Protein AF-A0A9Q6I243-F1 (afdb_monomer_lite)

Sequence (108 aa):
MESEKYFQGYSSRLGDHLFPGEDFYDREACHFVSELLARHGGVSTPQAFLILLETFTPEMVQHKIDNPDWSTERTVSRWENMTKKLIRQRTEQRFGAELAAAHSSGQK

pLDDT: mean 89.57, std 13.32, range [35.78, 98.12]

Radius of gyration: 15.38 Å; chains: 1; bounding box: 29×24×60 Å

Structure (mmCIF, N/CA/C/O backbone):
data_AF-A0A9Q6I243-F1
#
_entry.id   AF-A0A9Q6I243-F1
#
loop_
_atom_site.group_PDB
_atom_site.id
_atom_site.type_symbol
_atom_site.label_atom_id
_atom_site.label_alt_id
_atom_site.label_comp_id
_atom_site.label_asym_id
_atom_site.label_entity_id
_atom_site.label_seq_id
_atom_site.pdbx_PDB_ins_code
_atom_site.Cartn_x
_atom_site.Cartn_y
_atom_site.Cartn_z
_atom_site.occupancy
_atom_site.B_iso_or_equiv
_atom_site.auth_seq_id
_atom_site.auth_comp_id
_atom_site.auth_asym_id
_atom_site.auth_atom_id
_atom_site.pdbx_PDB_model_num
ATOM 1 N N . MET A 1 1 ? 11.615 -10.674 -27.377 1.00 35.78 1 MET A N 1
ATOM 2 C CA . MET A 1 1 ? 10.212 -10.222 -27.315 1.00 35.78 1 MET A CA 1
ATOM 3 C C . MET A 1 1 ? 9.777 -10.517 -25.895 1.00 35.78 1 MET A C 1
ATOM 5 O O . MET A 1 1 ? 9.563 -11.679 -25.582 1.00 35.78 1 MET A O 1
ATOM 9 N N . GLU A 1 2 ? 9.849 -9.532 -25.001 1.00 45.00 2 GLU A N 1
ATOM 10 C CA . GLU A 1 2 ? 9.387 -9.735 -23.626 1.00 45.00 2 GLU A CA 1
ATOM 11 C C . GLU A 1 2 ? 7.862 -9.763 -23.663 1.00 45.00 2 GLU A C 1
ATOM 13 O O . GLU A 1 2 ? 7.222 -8.818 -24.117 1.00 45.00 2 GLU A O 1
ATOM 18 N N . SER A 1 3 ? 7.288 -10.902 -23.294 1.00 50.31 3 SER A N 1
ATOM 19 C CA . SER A 1 3 ? 5.858 -11.033 -23.056 1.00 50.31 3 SER A CA 1
ATOM 20 C C . SER A 1 3 ? 5.465 -10.055 -21.954 1.00 50.31 3 SER A C 1
ATOM 22 O O . SER A 1 3 ? 6.029 -10.127 -20.862 1.00 50.31 3 SER A O 1
ATOM 24 N N . GLU A 1 4 ? 4.515 -9.160 -22.230 1.00 58.41 4 GLU A N 1
ATOM 25 C CA . GLU A 1 4 ? 3.937 -8.277 -21.217 1.00 58.41 4 GLU A CA 1
ATOM 26 C C . GLU A 1 4 ? 3.474 -9.124 -20.026 1.00 58.41 4 GLU A C 1
ATOM 28 O O . GLU A 1 4 ? 2.613 -9.997 -20.161 1.00 58.41 4 GLU A O 1
ATOM 33 N N . LYS A 1 5 ? 4.094 -8.920 -18.859 1.00 68.94 5 LYS A N 1
ATOM 34 C CA . LYS A 1 5 ? 3.687 -9.614 -17.641 1.00 68.94 5 LYS A CA 1
ATOM 35 C C . LYS A 1 5 ? 2.376 -8.995 -17.161 1.00 68.94 5 LYS A C 1
ATOM 37 O O . LYS A 1 5 ? 2.344 -7.843 -16.734 1.00 68.94 5 LYS A O 1
ATOM 42 N N . TYR A 1 6 ? 1.299 -9.769 -17.226 1.00 72.38 6 TYR A N 1
ATOM 43 C CA . TYR A 1 6 ? 0.012 -9.390 -16.654 1.00 72.38 6 TYR A CA 1
ATOM 44 C C . TYR A 1 6 ? 0.032 -9.677 -15.152 1.00 72.38 6 TYR A C 1
ATOM 46 O O . TYR A 1 6 ? 0.164 -10.829 -14.739 1.00 72.38 6 TYR A O 1
ATOM 54 N N . PHE A 1 7 ? -0.084 -8.630 -14.338 1.00 78.81 7 PHE A N 1
ATOM 55 C CA . PHE A 1 7 ? -0.259 -8.770 -12.894 1.00 78.81 7 PHE A CA 1
ATOM 56 C C . PHE A 1 7 ? -1.721 -9.075 -12.578 1.00 78.81 7 PHE A C 1
ATOM 58 O O . PHE A 1 7 ? -2.631 -8.512 -13.190 1.00 78.81 7 PHE A O 1
ATOM 65 N N . GLN A 1 8 ? -1.950 -9.976 -11.625 1.00 82.69 8 GLN A N 1
ATOM 66 C CA . GLN A 1 8 ? -3.299 -10.314 -11.192 1.00 82.69 8 GLN A CA 1
ATOM 67 C C . GLN A 1 8 ? -3.972 -9.093 -10.553 1.00 82.69 8 GLN A C 1
ATOM 69 O O . GLN A 1 8 ? -3.416 -8.471 -9.654 1.00 82.69 8 GLN A O 1
ATOM 74 N N . GLY A 1 9 ? -5.196 -8.778 -10.981 1.00 81.25 9 GLY A N 1
ATOM 75 C CA . GLY A 1 9 ? -6.026 -7.784 -10.303 1.00 81.25 9 GLY A CA 1
ATOM 76 C C . GLY A 1 9 ? -6.527 -8.319 -8.960 1.00 81.25 9 GLY A C 1
ATOM 77 O O . GLY A 1 9 ? -7.109 -9.404 -8.904 1.00 81.25 9 GLY A O 1
ATOM 78 N N . TYR A 1 10 ? -6.331 -7.552 -7.887 1.00 87.06 10 TYR A N 1
ATOM 79 C CA . TYR A 1 10 ? -6.859 -7.857 -6.555 1.00 87.06 10 TYR A CA 1
ATOM 80 C C . TYR A 1 10 ? -7.882 -6.800 -6.138 1.00 87.06 10 TYR A C 1
ATOM 82 O O . TYR A 1 10 ? -7.695 -5.618 -6.416 1.00 87.06 10 TYR A O 1
ATOM 90 N N . SER A 1 11 ? -8.923 -7.219 -5.417 1.00 88.00 11 SER A N 1
ATOM 91 C CA . SER A 1 11 ? -9.920 -6.330 -4.809 1.00 88.00 11 SER A CA 1
ATOM 92 C C . SER A 1 11 ? -10.161 -6.717 -3.356 1.00 88.00 11 SER A C 1
ATOM 94 O O . SER A 1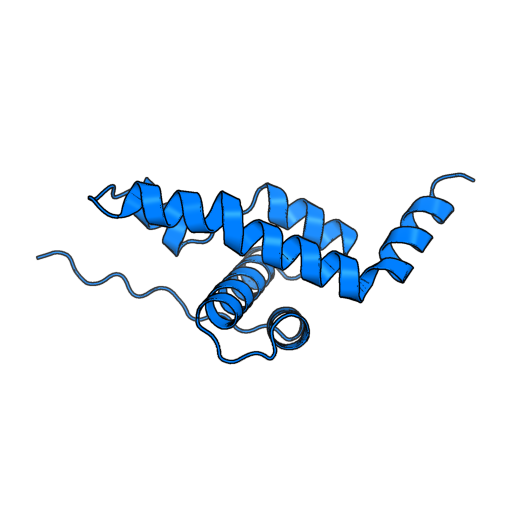 11 ? -10.236 -7.907 -3.036 1.00 88.00 11 SER A O 1
ATOM 96 N N . SER A 1 12 ? -10.340 -5.737 -2.480 1.00 91.81 12 SER A N 1
ATOM 97 C CA . SER A 1 12 ? -10.650 -5.979 -1.076 1.00 91.81 12 SER A CA 1
ATOM 98 C C . SER A 1 12 ? -11.511 -4.859 -0.515 1.00 91.81 12 SER A C 1
ATOM 100 O O . SER A 1 12 ? -11.268 -3.686 -0.781 1.00 91.81 12 SER A O 1
ATOM 102 N N . ARG A 1 13 ? -12.460 -5.219 0.358 1.00 92.19 13 ARG A N 1
ATOM 103 C CA . ARG A 1 13 ? -13.312 -4.232 1.039 1.00 92.19 13 ARG A CA 1
ATOM 104 C C . ARG A 1 13 ? -12.500 -3.209 1.830 1.00 92.19 13 ARG A C 1
ATOM 106 O O . ARG A 1 13 ? -12.912 -2.063 1.926 1.00 92.19 13 ARG A O 1
ATOM 113 N N . LEU A 1 14 ? -11.370 -3.617 2.415 1.00 93.06 14 LEU A N 1
ATOM 114 C CA . LEU A 1 14 ? -10.494 -2.696 3.139 1.00 93.06 14 LEU A CA 1
ATOM 115 C C . LEU A 1 14 ? -9.777 -1.734 2.183 1.00 93.06 14 LEU A C 1
ATOM 117 O O . LEU A 1 14 ? -9.691 -0.552 2.495 1.00 93.06 14 LEU A O 1
ATOM 121 N N . GLY A 1 15 ? -9.304 -2.221 1.030 1.00 93.19 15 GLY A N 1
ATOM 122 C CA . GLY A 1 15 ? -8.742 -1.381 -0.028 1.00 93.19 15 GLY A CA 1
ATOM 123 C C . GLY A 1 15 ? -9.745 -0.330 -0.490 1.00 93.19 15 GLY A C 1
ATOM 124 O O . GLY A 1 15 ? -9.454 0.857 -0.382 1.00 93.19 15 GLY A O 1
ATOM 125 N N . ASP A 1 16 ? -10.952 -0.756 -0.870 1.00 94.00 16 ASP A N 1
ATOM 126 C CA . ASP A 1 16 ? -12.035 0.137 -1.314 1.00 94.00 16 ASP A CA 1
ATOM 127 C C . ASP A 1 16 ? -12.411 1.166 -0.237 1.00 94.00 16 ASP A C 1
ATOM 129 O O . ASP A 1 16 ? -12.684 2.331 -0.518 1.00 94.00 16 ASP A O 1
ATOM 133 N N . HIS A 1 17 ? -12.404 0.738 1.027 1.00 93.50 17 HIS A N 1
ATOM 134 C CA . HIS A 1 17 ? -12.759 1.581 2.162 1.00 93.50 17 HIS A CA 1
ATOM 135 C C . HIS A 1 17 ? -11.683 2.625 2.497 1.00 93.50 17 HIS A C 1
ATOM 137 O O . HIS A 1 17 ? -12.008 3.749 2.876 1.00 93.50 17 HIS A O 1
ATOM 143 N N . LEU A 1 18 ? -10.400 2.272 2.375 1.00 94.38 18 LEU A N 1
ATOM 144 C CA . LEU A 1 18 ? -9.282 3.200 2.588 1.00 94.38 18 LEU A CA 1
ATOM 145 C C . LEU A 1 18 ? -9.051 4.118 1.380 1.00 94.38 18 LEU A C 1
ATOM 147 O O . LEU A 1 18 ? -8.584 5.248 1.537 1.00 94.38 18 LEU A O 1
ATOM 151 N N . PHE A 1 19 ? -9.375 3.645 0.180 1.00 95.00 19 PHE A N 1
ATOM 152 C CA . PHE A 1 19 ? -9.069 4.296 -1.089 1.00 95.00 19 PHE A CA 1
ATOM 153 C C . PHE A 1 19 ? -10.288 4.347 -2.016 1.00 95.00 19 PHE A C 1
ATOM 155 O O . PHE A 1 19 ? -10.288 3.708 -3.064 1.00 95.00 19 PHE A O 1
ATOM 162 N N . PRO A 1 20 ? -11.320 5.141 -1.668 1.00 89.19 20 PRO A N 1
ATOM 163 C CA . PRO A 1 20 ? -12.497 5.312 -2.520 1.00 89.19 20 PRO A CA 1
ATOM 164 C C . PRO A 1 20 ? -12.240 6.235 -3.726 1.00 89.19 20 PRO A C 1
ATOM 166 O O . PRO A 1 20 ? -13.128 6.414 -4.557 1.00 89.19 20 PRO A O 1
ATOM 169 N N . GLY A 1 21 ? -11.072 6.884 -3.790 1.00 86.12 21 GLY A N 1
ATOM 170 C CA . GLY A 1 21 ? -10.711 7.825 -4.843 1.00 86.12 21 GLY A CA 1
ATOM 171 C C . GLY A 1 21 ? -10.401 7.147 -6.175 1.00 86.12 21 GLY A C 1
ATOM 172 O O . GLY A 1 21 ? -10.018 5.982 -6.249 1.00 86.12 21 GLY A O 1
ATOM 173 N N . GLU A 1 22 ? -10.550 7.912 -7.254 1.00 84.56 22 GLU A N 1
ATOM 174 C CA . GLU A 1 22 ? -10.305 7.429 -8.615 1.00 84.56 22 GLU A CA 1
ATOM 175 C C . GLU A 1 22 ? -8.952 7.860 -9.192 1.00 84.56 22 GLU A C 1
ATOM 177 O O . GLU A 1 22 ? -8.630 7.495 -10.326 1.00 84.56 22 GLU A O 1
ATOM 182 N N . ASP A 1 23 ? -8.159 8.633 -8.446 1.00 93.88 23 ASP A N 1
ATOM 183 C CA . ASP A 1 23 ? -6.845 9.046 -8.918 1.00 93.88 23 ASP A CA 1
ATOM 184 C C . ASP A 1 23 ? -5.862 7.868 -8.982 1.00 93.88 23 ASP A C 1
ATOM 186 O O . ASP A 1 23 ? -6.066 6.792 -8.413 1.00 93.88 23 ASP A O 1
ATOM 190 N N . PHE A 1 24 ? -4.782 8.074 -9.734 1.00 90.62 24 PHE A N 1
ATOM 191 C CA . PHE A 1 24 ? -3.789 7.038 -9.981 1.00 90.62 24 PHE A CA 1
ATOM 192 C C . PHE A 1 24 ? -3.184 6.475 -8.685 1.00 90.62 24 PHE A C 1
ATOM 194 O O . PHE A 1 24 ? -3.022 5.261 -8.575 1.00 90.62 24 PHE A O 1
ATOM 201 N N . TYR A 1 25 ? -2.852 7.333 -7.717 1.00 92.06 25 TYR A N 1
ATOM 202 C CA . TYR A 1 25 ? -2.179 6.913 -6.489 1.00 92.06 25 TYR A CA 1
ATOM 203 C C . TYR A 1 25 ? -3.139 6.188 -5.550 1.00 92.06 25 TYR A C 1
ATOM 205 O O . TYR A 1 25 ? -2.746 5.201 -4.932 1.00 92.06 25 TYR A O 1
ATOM 213 N N . ASP A 1 26 ? -4.399 6.620 -5.498 1.00 93.94 26 ASP A N 1
ATOM 214 C CA . ASP A 1 26 ? -5.447 5.928 -4.750 1.00 93.94 26 ASP A CA 1
ATOM 215 C C . ASP A 1 26 ? -5.724 4.538 -5.322 1.00 93.94 26 ASP A C 1
ATOM 217 O O . ASP A 1 26 ? -5.782 3.563 -4.571 1.00 93.94 26 ASP A O 1
ATOM 221 N N . ARG A 1 27 ? -5.806 4.408 -6.650 1.00 94.44 27 ARG A N 1
ATOM 222 C CA . ARG A 1 27 ? -5.979 3.102 -7.304 1.00 94.44 27 ARG A CA 1
ATOM 223 C C . ARG A 1 27 ? -4.774 2.188 -7.093 1.00 94.44 27 ARG A C 1
ATOM 225 O O . ARG A 1 27 ? -4.956 1.008 -6.801 1.00 94.44 27 ARG A O 1
ATOM 232 N N . GLU A 1 28 ? -3.556 2.719 -7.213 1.00 94.44 28 GLU A N 1
ATOM 233 C CA . GLU A 1 28 ? -2.319 1.966 -6.960 1.00 94.44 28 GLU A CA 1
ATOM 234 C C . GLU A 1 28 ? -2.270 1.473 -5.502 1.00 94.44 28 GLU A C 1
ATOM 236 O O . GLU A 1 28 ? -2.041 0.289 -5.249 1.00 94.44 28 GLU A O 1
ATOM 241 N N . ALA A 1 29 ? -2.572 2.348 -4.538 1.00 96.62 29 ALA A N 1
ATOM 242 C CA . ALA A 1 29 ? -2.625 1.991 -3.126 1.00 96.62 29 ALA A CA 1
ATOM 243 C C . ALA A 1 29 ? -3.721 0.954 -2.829 1.00 96.62 29 ALA A C 1
ATOM 245 O O . ALA A 1 29 ? -3.446 -0.047 -2.168 1.00 96.62 29 ALA A O 1
ATOM 246 N N . CYS A 1 30 ? -4.934 1.140 -3.361 1.00 96.50 30 CYS A N 1
ATOM 247 C CA . CYS A 1 30 ? -6.041 0.189 -3.231 1.00 96.50 30 CYS A CA 1
ATOM 248 C C . CYS A 1 30 ? -5.653 -1.207 -3.736 1.00 96.50 30 CYS A C 1
ATOM 250 O O . CYS A 1 30 ? -5.898 -2.222 -3.070 1.00 96.50 30 CYS A O 1
ATOM 252 N N . HIS A 1 31 ? -4.993 -1.257 -4.894 1.00 95.38 31 HIS A N 1
ATOM 253 C CA . HIS A 1 31 ? -4.527 -2.501 -5.480 1.00 95.38 31 HIS A CA 1
ATOM 254 C C . HIS A 1 31 ? -3.498 -3.199 -4.582 1.00 95.38 31 HIS A C 1
ATOM 256 O O . HIS A 1 31 ? -3.652 -4.391 -4.314 1.00 95.38 31 HIS A O 1
ATOM 262 N N . PHE A 1 32 ? -2.504 -2.473 -4.062 1.00 96.88 32 PHE A N 1
ATOM 263 C CA . PHE A 1 32 ? -1.474 -3.042 -3.187 1.00 96.88 32 PHE A CA 1
ATOM 264 C C . PHE A 1 32 ? -2.017 -3.489 -1.826 1.00 96.88 32 PHE A C 1
ATOM 266 O O . PHE A 1 32 ? -1.602 -4.532 -1.325 1.00 96.88 32 PHE A O 1
ATOM 273 N N . VAL A 1 33 ? -2.989 -2.771 -1.251 1.00 97.38 33 VAL A N 1
ATOM 274 C CA . VAL A 1 33 ? -3.721 -3.242 -0.060 1.00 97.38 33 VAL A CA 1
ATOM 275 C C . VAL A 1 33 ? -4.425 -4.560 -0.362 1.00 97.38 33 VAL A C 1
ATOM 277 O O . VAL A 1 33 ? -4.332 -5.515 0.408 1.00 97.38 33 VAL A O 1
ATOM 280 N N . SER A 1 34 ? -5.112 -4.627 -1.498 1.00 96.56 34 SER A N 1
ATOM 281 C CA . SER A 1 34 ? -5.860 -5.816 -1.892 1.00 96.56 34 SER A CA 1
ATOM 282 C C . SER A 1 34 ? -4.945 -7.011 -2.165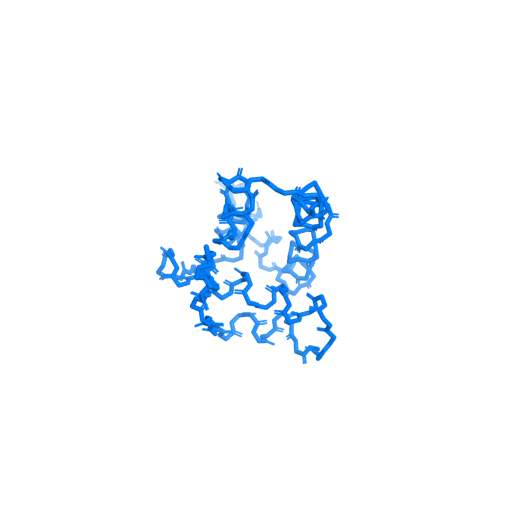 1.00 96.56 34 SER A C 1
ATOM 284 O O . SER A 1 34 ? -5.268 -8.123 -1.750 1.00 96.56 34 SER A O 1
ATOM 286 N N . GLU A 1 35 ? -3.786 -6.787 -2.790 1.00 97.25 35 GLU A N 1
ATOM 287 C CA . GLU A 1 35 ? -2.754 -7.811 -2.976 1.00 97.25 35 GLU A CA 1
ATOM 288 C C . GLU A 1 35 ? -2.227 -8.319 -1.628 1.00 97.25 35 GLU A C 1
ATOM 290 O O . GLU A 1 35 ? -2.183 -9.531 -1.404 1.00 97.25 35 GLU A O 1
ATOM 295 N N . LEU A 1 36 ? -1.862 -7.409 -0.716 1.00 97.00 36 LEU A N 1
ATOM 296 C CA . LEU A 1 36 ? -1.359 -7.759 0.613 1.00 97.00 36 LEU A CA 1
ATOM 297 C C . LEU A 1 36 ? -2.340 -8.691 1.325 1.00 97.00 36 LEU A C 1
ATOM 299 O O . LEU A 1 36 ? -1.942 -9.751 1.810 1.00 97.00 36 LEU A O 1
ATOM 303 N N . LEU A 1 37 ? -3.624 -8.330 1.349 1.00 96.19 37 LEU A N 1
ATOM 304 C CA . LEU A 1 37 ? -4.658 -9.120 2.017 1.00 96.19 37 LEU A CA 1
ATOM 305 C C . LEU A 1 37 ? -4.890 -10.468 1.337 1.00 96.19 37 LEU A C 1
ATOM 307 O O . LEU A 1 37 ? -5.009 -11.477 2.030 1.00 96.19 37 LEU A O 1
ATOM 311 N N . ALA A 1 38 ? -4.926 -10.506 0.004 1.00 94.88 38 ALA A N 1
ATOM 312 C CA . ALA A 1 38 ? -5.114 -11.748 -0.738 1.00 94.88 38 ALA A CA 1
ATOM 313 C C . ALA A 1 38 ? -3.973 -12.744 -0.475 1.00 94.88 38 ALA A C 1
ATOM 315 O O . ALA A 1 38 ? -4.229 -13.922 -0.234 1.00 94.88 38 ALA A O 1
ATOM 316 N N . ARG A 1 39 ? -2.721 -12.268 -0.451 1.00 93.19 39 ARG A N 1
ATOM 317 C CA . ARG A 1 39 ? -1.533 -13.111 -0.236 1.00 93.19 39 ARG A CA 1
ATOM 318 C C . ARG A 1 39 ? -1.389 -13.621 1.199 1.00 93.19 39 ARG A C 1
ATOM 320 O O . ARG A 1 39 ? -0.762 -14.655 1.399 1.00 93.19 39 ARG A O 1
ATOM 327 N N . HIS A 1 40 ? -1.971 -12.926 2.177 1.00 92.44 40 HIS A N 1
ATOM 328 C CA . HIS A 1 40 ? -1.857 -13.273 3.601 1.00 92.44 40 HIS A CA 1
ATOM 329 C C . HIS A 1 40 ? -3.149 -13.841 4.213 1.00 92.44 40 HIS A C 1
ATOM 331 O O . HIS A 1 40 ? -3.181 -14.125 5.406 1.00 92.44 40 HIS A O 1
ATOM 337 N N . GLY A 1 41 ? -4.209 -14.035 3.420 1.00 89.94 41 GLY A N 1
ATOM 338 C CA . GLY A 1 41 ? -5.486 -14.572 3.908 1.00 89.94 41 GLY A CA 1
ATOM 339 C C . GLY A 1 41 ? -6.310 -13.580 4.739 1.00 89.94 41 GLY A C 1
ATOM 340 O O . GLY A 1 41 ? -7.175 -13.989 5.512 1.00 89.94 41 GLY A O 1
ATOM 341 N N . GLY A 1 42 ? -6.063 -12.279 4.573 1.00 89.75 42 GLY A N 1
ATOM 342 C CA . GLY A 1 42 ? -6.705 -11.204 5.326 1.00 89.75 42 GLY A CA 1
ATOM 343 C C . GLY A 1 42 ? -5.968 -10.816 6.611 1.00 89.75 42 GLY A C 1
ATOM 344 O O . GLY A 1 4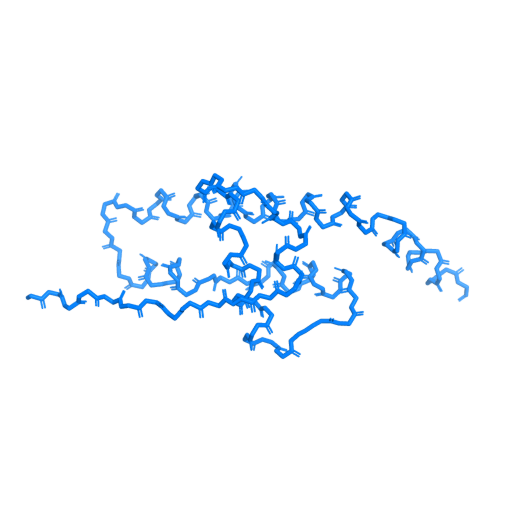2 ? -4.852 -11.250 6.880 1.00 89.75 42 GLY A O 1
ATOM 345 N N . VAL A 1 43 ? -6.600 -9.941 7.396 1.00 91.38 43 VAL A N 1
ATOM 346 C CA . VAL A 1 43 ? -6.087 -9.416 8.671 1.00 91.38 43 VAL A CA 1
ATOM 347 C C . VAL A 1 43 ? -7.247 -9.164 9.623 1.00 91.38 43 VAL A C 1
ATOM 349 O O . VAL A 1 43 ? -8.304 -8.694 9.205 1.00 91.38 43 VAL A O 1
ATOM 352 N N . SER A 1 44 ? -7.043 -9.449 10.907 1.00 89.00 44 SER A N 1
ATOM 353 C CA . SER A 1 44 ? -8.093 -9.300 11.924 1.00 89.00 44 SER A CA 1
ATOM 354 C C . SER A 1 44 ? -8.034 -7.971 12.676 1.00 89.00 44 SER A C 1
ATOM 356 O O . SER A 1 44 ? -8.991 -7.628 13.362 1.00 89.00 44 SER A O 1
ATOM 358 N N . THR A 1 45 ? -6.922 -7.232 12.587 1.00 93.00 45 THR A N 1
ATOM 359 C CA . THR A 1 45 ? -6.754 -5.942 13.271 1.00 93.00 45 THR A CA 1
ATOM 360 C C . THR A 1 45 ? -5.961 -4.943 12.420 1.00 93.00 45 THR A C 1
ATOM 362 O O . THR A 1 45 ? -5.098 -5.354 11.635 1.00 93.00 45 THR A O 1
ATOM 365 N N . PRO A 1 46 ? -6.177 -3.627 12.610 1.00 94.44 46 PRO A N 1
ATOM 366 C CA . PRO A 1 46 ? -5.374 -2.586 11.965 1.00 94.44 46 PRO A CA 1
ATOM 367 C C . PRO A 1 46 ? -3.881 -2.685 12.308 1.00 94.44 46 PRO A C 1
ATOM 369 O O . PRO A 1 46 ? -3.031 -2.457 11.453 1.00 94.44 46 PRO A O 1
ATOM 372 N N . GLN A 1 47 ? -3.543 -3.089 13.537 1.00 94.88 47 GLN A N 1
ATOM 373 C CA . GLN A 1 47 ? -2.148 -3.281 13.942 1.00 94.88 47 GLN A CA 1
ATOM 374 C C . GLN A 1 47 ? -1.485 -4.433 13.175 1.00 94.88 47 GLN A C 1
ATOM 376 O O . GLN A 1 47 ? -0.361 -4.284 12.703 1.00 94.88 47 GLN A O 1
ATOM 381 N N . ALA A 1 48 ? -2.175 -5.569 13.017 1.00 94.69 48 ALA A N 1
ATOM 382 C CA . ALA A 1 48 ? -1.664 -6.692 12.232 1.00 94.69 48 ALA A CA 1
ATOM 383 C C . ALA A 1 48 ? -1.463 -6.297 10.762 1.00 94.69 48 ALA A C 1
ATOM 385 O O . ALA A 1 48 ? -0.450 -6.647 10.161 1.00 94.69 48 ALA A O 1
ATOM 386 N N . PHE A 1 49 ? -2.386 -5.507 10.210 1.00 97.00 49 PHE A N 1
ATOM 387 C CA . PHE A 1 49 ? -2.247 -4.944 8.872 1.00 97.00 49 PHE A CA 1
ATOM 388 C C . PHE A 1 49 ? -0.996 -4.068 8.725 1.00 97.00 49 PHE A C 1
ATOM 390 O O . PHE A 1 49 ? -0.213 -4.283 7.803 1.00 97.00 49 PHE A O 1
ATOM 397 N N . LEU A 1 50 ? -0.772 -3.122 9.644 1.00 96.75 50 LEU A N 1
ATOM 398 C CA . LEU A 1 50 ? 0.404 -2.246 9.606 1.00 96.75 50 LEU A CA 1
ATOM 399 C C . LEU A 1 50 ? 1.720 -3.020 9.755 1.00 96.75 50 LEU A C 1
ATOM 401 O O . LEU A 1 50 ? 2.716 -2.623 9.160 1.00 96.75 50 LEU A O 1
ATOM 405 N N . ILE A 1 51 ? 1.734 -4.117 10.518 1.00 95.81 51 ILE A N 1
ATOM 406 C CA . ILE A 1 51 ? 2.910 -4.994 10.638 1.00 95.81 51 ILE A CA 1
ATOM 407 C C . ILE A 1 51 ? 3.198 -5.700 9.309 1.00 95.81 51 ILE A C 1
ATOM 409 O O . ILE A 1 51 ? 4.344 -5.708 8.867 1.00 95.81 51 ILE A O 1
ATOM 413 N N . LEU A 1 52 ? 2.175 -6.258 8.654 1.00 96.31 52 LEU A N 1
ATOM 414 C CA . LEU A 1 52 ? 2.346 -6.890 7.342 1.00 96.31 52 LEU A CA 1
ATOM 415 C C . LEU A 1 52 ? 2.786 -5.884 6.274 1.00 96.31 52 LEU A C 1
ATOM 417 O O . LEU A 1 52 ? 3.599 -6.219 5.420 1.00 96.31 52 LEU A O 1
ATOM 421 N N . LEU A 1 53 ? 2.279 -4.651 6.328 1.00 97.50 53 LEU A N 1
ATOM 422 C CA . LEU A 1 53 ? 2.621 -3.600 5.368 1.00 97.50 53 LEU A CA 1
ATOM 423 C C . LEU A 1 53 ? 4.123 -3.272 5.351 1.00 97.50 53 LEU A C 1
ATOM 425 O O . LEU A 1 53 ? 4.661 -2.959 4.291 1.00 97.50 53 LEU A O 1
ATOM 429 N N . GLU A 1 54 ? 4.801 -3.355 6.497 1.00 96.19 54 GLU A N 1
ATOM 430 C CA . GLU A 1 54 ? 6.226 -3.018 6.604 1.00 96.19 54 GLU A CA 1
ATOM 431 C C . GLU A 1 54 ? 7.132 -3.986 5.839 1.00 96.19 54 GLU A C 1
ATOM 433 O O . GLU A 1 54 ? 8.098 -3.557 5.209 1.00 96.19 54 GLU A O 1
ATOM 438 N N . THR A 1 55 ? 6.810 -5.280 5.852 1.00 94.50 55 THR A N 1
ATOM 439 C CA . THR A 1 55 ? 7.609 -6.323 5.187 1.00 94.50 55 THR A CA 1
ATOM 440 C C . THR A 1 55 ? 7.097 -6.679 3.794 1.00 94.50 55 THR A C 1
ATOM 442 O O . THR A 1 55 ? 7.702 -7.498 3.101 1.00 94.50 55 THR A O 1
ATOM 445 N N . PHE A 1 56 ? 5.984 -6.081 3.375 1.00 96.69 56 PHE A N 1
ATOM 446 C CA . PHE A 1 56 ? 5.362 -6.364 2.094 1.00 96.69 56 PHE A CA 1
ATOM 447 C C . PHE A 1 56 ? 6.065 -5.644 0.935 1.00 96.69 56 PHE A C 1
ATOM 449 O O . PHE A 1 56 ? 6.369 -4.451 1.005 1.00 96.69 56 PHE A O 1
ATOM 456 N N . THR A 1 57 ? 6.229 -6.372 -0.170 1.00 97.19 57 THR A N 1
ATOM 457 C CA . THR A 1 57 ? 6.607 -5.836 -1.481 1.00 97.19 57 THR A CA 1
ATOM 458 C C . THR A 1 57 ? 5.577 -6.317 -2.510 1.00 97.19 57 THR A C 1
ATOM 460 O O . THR A 1 57 ? 5.453 -7.535 -2.704 1.00 97.19 57 THR A O 1
ATOM 463 N N . PRO A 1 58 ? 4.840 -5.403 -3.172 1.00 96.88 58 PRO A N 1
ATOM 464 C CA . PRO A 1 58 ? 3.884 -5.760 -4.213 1.00 96.88 58 PRO A CA 1
ATOM 465 C C . PRO A 1 58 ? 4.561 -6.481 -5.375 1.00 96.88 58 PRO A C 1
ATOM 467 O O . PRO A 1 58 ? 5.702 -6.165 -5.724 1.00 96.88 58 PRO A O 1
ATOM 470 N N . GLU A 1 59 ? 3.856 -7.404 -6.025 1.00 95.75 59 GLU A N 1
ATOM 471 C CA . GLU A 1 59 ? 4.416 -8.223 -7.103 1.00 95.75 59 GLU A CA 1
ATOM 472 C C . GLU A 1 59 ? 4.968 -7.367 -8.252 1.00 95.75 59 GLU A C 1
ATOM 474 O O . GLU A 1 59 ? 6.035 -7.660 -8.791 1.00 95.75 59 GLU A O 1
ATOM 479 N N . MET A 1 60 ? 4.283 -6.272 -8.594 1.00 93.81 60 MET A N 1
ATOM 480 C CA . MET A 1 60 ? 4.747 -5.329 -9.615 1.00 93.81 60 MET A CA 1
ATOM 481 C C . MET A 1 60 ? 6.095 -4.696 -9.253 1.00 93.81 60 MET A C 1
ATOM 483 O O . MET A 1 60 ? 6.967 -4.547 -10.112 1.00 93.81 60 MET A O 1
ATOM 487 N N . VAL A 1 61 ? 6.276 -4.339 -7.981 1.00 96.12 61 VAL A N 1
ATOM 488 C CA . VAL A 1 61 ? 7.511 -3.724 -7.488 1.00 96.12 61 VAL A CA 1
ATOM 489 C C . VAL A 1 61 ? 8.622 -4.768 -7.439 1.00 96.12 61 VAL A C 1
ATOM 491 O O . VAL A 1 61 ? 9.712 -4.511 -7.946 1.00 96.12 61 VAL A O 1
ATOM 494 N N . GLN A 1 62 ? 8.331 -5.965 -6.920 1.00 96.44 62 GLN A N 1
ATOM 495 C CA . GLN A 1 62 ? 9.283 -7.075 -6.895 1.00 96.44 62 GLN A CA 1
ATOM 496 C C . GLN A 1 62 ? 9.742 -7.443 -8.310 1.00 96.44 62 GLN A C 1
ATOM 498 O O . GLN A 1 62 ? 10.933 -7.579 -8.557 1.00 96.44 62 GLN A O 1
ATOM 503 N N . HIS A 1 63 ? 8.824 -7.499 -9.275 1.00 94.56 63 HIS A N 1
ATOM 504 C CA . HIS A 1 63 ? 9.169 -7.787 -10.662 1.00 94.56 63 HIS A CA 1
ATOM 505 C C . HIS A 1 63 ? 10.144 -6.761 -11.256 1.00 94.56 63 HIS A C 1
ATOM 507 O O . HIS A 1 63 ? 11.070 -7.159 -11.959 1.00 94.56 63 HIS A O 1
ATOM 513 N N . LYS A 1 64 ? 9.975 -5.466 -10.951 1.00 94.94 64 LYS A N 1
ATOM 514 C CA . LYS A 1 64 ? 10.902 -4.400 -11.377 1.00 94.94 64 LYS A CA 1
ATOM 515 C C . LYS A 1 64 ? 12.264 -4.469 -10.689 1.00 94.94 64 LYS A C 1
ATOM 517 O O . LYS A 1 64 ? 13.244 -4.019 -11.276 1.00 94.94 64 LYS A O 1
ATOM 522 N N . ILE A 1 65 ? 12.325 -5.001 -9.469 1.00 95.81 65 ILE A N 1
ATOM 523 C CA . ILE A 1 65 ? 13.584 -5.292 -8.770 1.00 95.81 65 ILE A CA 1
ATOM 524 C C . ILE A 1 65 ? 14.293 -6.469 -9.447 1.00 95.81 65 ILE A C 1
ATOM 526 O O . ILE A 1 65 ? 15.482 -6.379 -9.738 1.00 95.81 65 ILE A O 1
ATOM 530 N N . ASP A 1 66 ? 13.554 -7.537 -9.745 1.00 96.25 66 ASP A N 1
ATOM 531 C CA . ASP A 1 66 ? 14.093 -8.759 -10.351 1.00 96.25 66 ASP A CA 1
ATOM 532 C C . ASP A 1 66 ? 14.488 -8.563 -11.826 1.00 96.25 66 ASP A C 1
ATOM 534 O O . ASP A 1 66 ? 15.358 -9.265 -12.336 1.00 96.25 66 ASP A O 1
ATOM 538 N N . ASN A 1 67 ? 13.847 -7.614 -12.517 1.00 95.00 67 ASN A N 1
ATOM 539 C CA . ASN A 1 67 ? 14.041 -7.316 -13.938 1.00 95.00 67 ASN A CA 1
ATOM 540 C C . ASN A 1 67 ? 14.309 -5.810 -14.099 1.00 95.00 67 ASN A C 1
ATOM 542 O O . ASN A 1 67 ? 13.412 -5.059 -14.498 1.00 95.00 67 ASN A O 1
ATOM 546 N N . PRO A 1 68 ? 15.507 -5.341 -13.706 1.00 94.81 68 PRO A N 1
ATOM 547 C CA . PRO A 1 68 ? 15.787 -3.922 -13.623 1.00 94.81 68 PRO A CA 1
ATOM 548 C C . PRO A 1 68 ? 15.838 -3.262 -15.002 1.00 94.81 68 PRO A C 1
ATOM 550 O O . PRO A 1 68 ? 16.538 -3.715 -15.906 1.00 94.81 68 PRO A O 1
ATOM 553 N N . ASP A 1 69 ? 15.143 -2.136 -15.132 1.00 94.12 69 ASP A N 1
ATOM 554 C CA . ASP A 1 69 ? 15.189 -1.255 -16.294 1.00 94.12 69 ASP A CA 1
ATOM 555 C C . ASP A 1 69 ? 15.368 0.212 -15.863 1.00 94.12 69 ASP A C 1
ATOM 557 O O . ASP A 1 69 ? 15.534 0.531 -14.682 1.00 94.12 69 ASP A O 1
ATOM 561 N N . TRP A 1 70 ? 15.322 1.137 -16.824 1.00 94.69 70 TRP A N 1
ATOM 562 C CA . TRP A 1 70 ? 15.476 2.576 -16.573 1.00 94.69 70 TRP A CA 1
ATOM 563 C C . TRP A 1 70 ? 14.436 3.156 -15.590 1.00 94.69 70 TRP A C 1
ATOM 565 O O . TRP A 1 70 ? 14.638 4.241 -15.049 1.00 94.69 70 TRP A O 1
ATOM 575 N N . SER A 1 71 ? 13.316 2.463 -15.364 1.00 93.62 71 SER A N 1
ATOM 576 C CA . SER A 1 71 ? 12.206 2.890 -14.506 1.00 93.62 71 SER A CA 1
ATOM 577 C C . SER A 1 71 ? 12.208 2.242 -13.116 1.00 93.62 71 SER A C 1
ATOM 579 O O . SER A 1 71 ? 11.384 2.620 -12.273 1.00 93.62 71 SER A O 1
ATOM 581 N N . THR A 1 72 ? 13.104 1.284 -12.856 1.00 94.88 72 THR A N 1
ATOM 582 C CA . THR A 1 72 ? 13.133 0.516 -11.602 1.00 94.88 72 THR A CA 1
ATOM 583 C C . THR A 1 72 ? 13.285 1.410 -10.381 1.00 94.88 72 THR A C 1
ATOM 585 O O . THR A 1 72 ? 12.447 1.341 -9.482 1.00 94.88 72 THR A O 1
ATOM 588 N N . GLU A 1 73 ? 14.270 2.313 -10.367 1.00 96.62 73 GLU A N 1
ATOM 589 C CA . GLU A 1 73 ? 14.496 3.225 -9.235 1.00 96.62 73 GLU A CA 1
ATOM 590 C C . GLU A 1 73 ? 13.250 4.068 -8.935 1.00 96.62 73 GLU A C 1
ATOM 592 O O . GLU A 1 73 ? 12.815 4.173 -7.788 1.00 96.62 73 GLU A O 1
ATOM 597 N N . ARG A 1 74 ? 12.608 4.607 -9.977 1.00 96.75 74 ARG A N 1
ATOM 598 C CA . ARG A 1 74 ? 11.382 5.399 -9.836 1.00 96.75 74 ARG A CA 1
ATOM 599 C C . ARG A 1 74 ? 10.229 4.573 -9.268 1.00 96.75 74 ARG A C 1
ATOM 601 O O . ARG A 1 74 ? 9.443 5.093 -8.479 1.00 96.75 74 ARG A O 1
ATOM 608 N N . THR A 1 75 ? 10.097 3.316 -9.684 1.00 95.88 75 THR A N 1
ATOM 609 C CA . THR A 1 75 ? 9.017 2.428 -9.230 1.00 95.88 75 THR A CA 1
ATOM 610 C C . THR A 1 75 ? 9.213 2.022 -7.774 1.00 95.88 75 THR A C 1
ATOM 612 O O . THR A 1 75 ? 8.29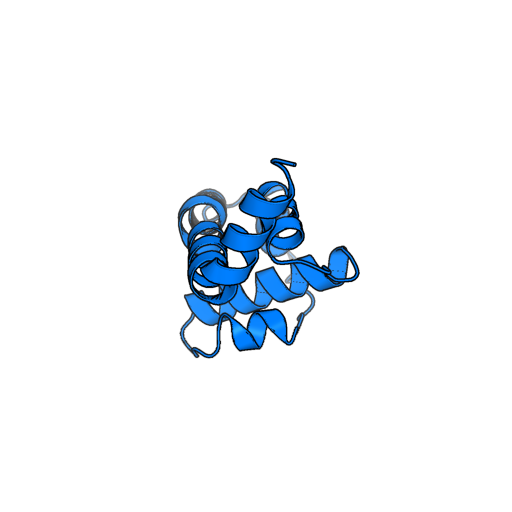3 2.175 -6.972 1.00 95.88 75 THR A O 1
ATOM 615 N N . VAL A 1 76 ? 10.423 1.590 -7.411 1.00 97.19 76 VAL A N 1
ATOM 616 C CA . VAL A 1 76 ? 10.772 1.226 -6.030 1.00 9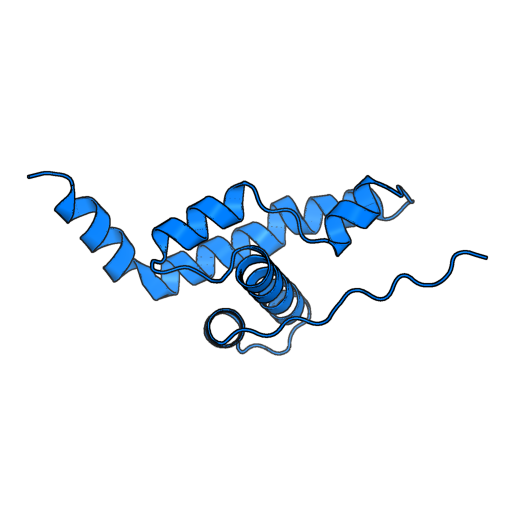7.19 76 VAL A CA 1
ATOM 617 C C . VAL A 1 76 ? 10.663 2.440 -5.110 1.00 97.19 76 VAL A C 1
ATOM 619 O O . VAL A 1 76 ? 10.039 2.359 -4.055 1.00 97.19 76 VAL A O 1
ATOM 622 N N . SER A 1 77 ? 11.185 3.595 -5.530 1.00 96.88 77 SER A N 1
ATOM 623 C CA . SER A 1 77 ? 11.100 4.827 -4.743 1.00 96.88 77 SER A CA 1
ATOM 624 C C . SER A 1 77 ? 9.654 5.281 -4.545 1.00 96.88 77 SER A C 1
ATOM 626 O O . SER A 1 77 ? 9.292 5.665 -3.435 1.00 96.88 77 SER A O 1
ATOM 628 N N . ARG A 1 78 ? 8.792 5.187 -5.570 1.00 97.19 78 ARG A N 1
ATOM 629 C CA . ARG A 1 78 ? 7.361 5.497 -5.415 1.00 97.19 78 ARG A CA 1
ATOM 630 C C . ARG A 1 78 ? 6.699 4.577 -4.391 1.00 97.19 78 ARG A C 1
ATOM 632 O O . ARG A 1 78 ? 5.997 5.074 -3.514 1.00 97.19 78 ARG A O 1
ATOM 639 N N . TRP A 1 79 ? 6.953 3.271 -4.465 1.00 97.12 79 TRP A N 1
ATOM 640 C CA . TRP A 1 79 ? 6.427 2.316 -3.491 1.00 97.12 79 TRP A CA 1
ATOM 641 C C . TRP A 1 79 ? 6.861 2.658 -2.059 1.00 97.12 79 TRP A C 1
ATOM 643 O O . TRP A 1 79 ? 6.004 2.897 -1.207 1.00 97.12 79 TRP A O 1
ATOM 653 N N . GLU A 1 80 ? 8.168 2.753 -1.806 1.00 96.44 80 GLU A N 1
ATOM 654 C CA . GLU A 1 80 ? 8.714 2.936 -0.455 1.00 96.44 80 GLU A CA 1
ATOM 655 C C . GLU A 1 80 ? 8.429 4.330 0.122 1.00 96.44 80 GLU A C 1
ATOM 657 O O . GLU A 1 80 ? 8.112 4.485 1.304 1.00 96.44 80 GLU A O 1
ATOM 662 N N . ASN A 1 81 ? 8.512 5.374 -0.707 1.00 95.38 81 ASN A N 1
ATOM 663 C CA . ASN A 1 81 ? 8.469 6.752 -0.226 1.00 95.38 81 ASN A CA 1
ATOM 664 C C . ASN A 1 81 ? 7.109 7.430 -0.364 1.00 95.38 81 ASN A C 1
ATOM 666 O O . ASN A 1 81 ? 6.915 8.459 0.285 1.00 95.38 81 ASN A O 1
ATOM 670 N N . MET A 1 82 ? 6.190 6.887 -1.168 1.00 96.50 82 MET A N 1
ATOM 671 C CA . MET A 1 82 ? 4.869 7.480 -1.391 1.00 96.50 82 MET A CA 1
ATOM 672 C C . MET A 1 82 ? 3.749 6.497 -1.062 1.00 96.50 82 MET A C 1
ATOM 674 O O . MET A 1 82 ? 3.019 6.713 -0.097 1.00 96.50 82 MET A O 1
ATOM 678 N N . THR A 1 83 ? 3.617 5.410 -1.824 1.00 97.19 83 THR A N 1
ATOM 679 C CA . THR A 1 83 ? 2.425 4.551 -1.779 1.00 97.19 83 THR A CA 1
ATOM 680 C C . THR A 1 83 ? 2.306 3.813 -0.442 1.00 97.19 83 THR A C 1
ATOM 682 O O . THR A 1 83 ? 1.249 3.863 0.188 1.00 97.19 83 THR A O 1
ATOM 685 N N . LYS A 1 84 ? 3.397 3.227 0.077 1.00 97.81 84 LYS A N 1
ATOM 686 C CA . LYS A 1 84 ? 3.415 2.574 1.401 1.00 97.81 84 LYS A CA 1
ATOM 687 C C . LYS A 1 84 ? 3.063 3.555 2.529 1.00 97.81 84 LYS A C 1
ATOM 689 O O . LYS A 1 84 ? 2.247 3.240 3.397 1.00 97.81 84 LYS A O 1
ATOM 694 N N . LYS A 1 85 ? 3.610 4.778 2.487 1.00 97.12 85 LYS A N 1
ATOM 695 C CA . LYS A 1 85 ? 3.318 5.832 3.479 1.00 97.12 85 LYS A CA 1
ATOM 696 C C . LYS A 1 85 ? 1.866 6.292 3.426 1.00 97.12 85 LYS A C 1
ATOM 698 O O . LYS A 1 85 ? 1.259 6.489 4.474 1.00 97.12 85 LYS A O 1
ATOM 703 N N . LEU A 1 86 ? 1.300 6.420 2.228 1.00 97.06 86 LEU A N 1
ATOM 704 C CA . LEU A 1 86 ? -0.102 6.778 2.042 1.00 97.06 86 LEU A CA 1
ATOM 705 C C . LEU A 1 86 ? -1.038 5.712 2.640 1.00 97.06 86 LEU A C 1
ATOM 707 O O . LEU A 1 86 ? -1.964 6.056 3.374 1.00 97.06 86 LEU A O 1
ATOM 711 N N . ILE A 1 87 ? -0.766 4.424 2.389 1.00 98.12 87 ILE A N 1
ATOM 712 C CA . ILE A 1 87 ? -1.506 3.297 2.989 1.00 98.12 87 ILE A CA 1
ATOM 713 C C . ILE A 1 87 ? -1.445 3.352 4.513 1.00 98.12 87 ILE A C 1
ATOM 715 O O . ILE A 1 87 ? -2.487 3.285 5.174 1.00 98.12 87 ILE A O 1
ATOM 719 N N . ARG A 1 88 ? -0.244 3.523 5.072 1.00 98.06 88 ARG A N 1
ATOM 720 C CA . ARG A 1 88 ? -0.045 3.681 6.515 1.00 98.06 88 ARG A CA 1
ATOM 721 C C . ARG A 1 88 ? -0.874 4.842 7.067 1.00 98.06 88 ARG A C 1
ATOM 723 O O . ARG A 1 88 ? -1.692 4.630 7.958 1.00 98.06 88 ARG A O 1
ATOM 730 N N . GLN A 1 89 ? -0.727 6.031 6.487 1.00 97.06 89 GLN A N 1
ATOM 731 C CA . GLN A 1 89 ? -1.411 7.241 6.936 1.00 97.06 89 GLN A CA 1
ATOM 732 C C . GLN A 1 89 ? -2.934 7.072 6.939 1.00 97.06 89 GLN A C 1
ATOM 734 O O . GLN A 1 89 ? -3.582 7.405 7.929 1.00 97.06 89 GLN A O 1
ATOM 739 N N . ARG A 1 90 ? -3.528 6.547 5.859 1.00 96.81 90 ARG A N 1
ATOM 740 C CA . ARG A 1 90 ? -4.987 6.363 5.796 1.00 96.81 90 ARG A CA 1
ATOM 741 C C . ARG A 1 90 ? -5.485 5.313 6.777 1.00 96.81 90 ARG A C 1
ATOM 743 O O . ARG A 1 90 ? -6.547 5.490 7.368 1.00 96.81 90 ARG A O 1
ATOM 750 N N . THR A 1 91 ? -4.712 4.251 6.986 1.00 97.19 91 THR A N 1
ATOM 751 C CA . THR A 1 91 ? -5.028 3.232 7.993 1.00 97.19 91 THR A CA 1
ATOM 752 C C . THR A 1 91 ? -5.034 3.846 9.390 1.00 97.19 91 THR A C 1
ATOM 754 O O . THR A 1 91 ? -6.005 3.693 10.126 1.00 97.19 91 THR A O 1
ATOM 757 N N . GLU A 1 92 ? -3.993 4.596 9.743 1.00 96.56 92 GLU A N 1
ATOM 758 C CA . GLU A 1 92 ? -3.876 5.257 11.046 1.00 96.56 92 GLU A CA 1
ATOM 759 C C . GLU A 1 92 ? -4.976 6.310 11.253 1.00 96.56 92 GLU A C 1
ATOM 761 O O . GLU A 1 92 ? -5.591 6.359 12.315 1.00 96.56 92 GLU A O 1
ATOM 766 N N . GLN A 1 93 ? -5.301 7.101 10.227 1.00 96.12 93 GLN A N 1
ATOM 767 C CA . GLN A 1 93 ? -6.406 8.063 10.279 1.00 96.12 93 GLN A CA 1
ATOM 768 C C . GLN A 1 93 ? -7.760 7.376 10.465 1.00 96.12 93 GLN A C 1
ATOM 770 O O . GLN A 1 93 ? -8.603 7.860 11.221 1.00 96.12 93 GLN A O 1
ATOM 775 N N . ARG A 1 94 ? -7.985 6.249 9.781 1.00 95.50 94 ARG A N 1
ATOM 776 C CA . ARG A 1 94 ? -9.269 5.550 9.828 1.00 95.50 94 ARG A CA 1
ATOM 777 C C . ARG A 1 94 ? -9.466 4.771 11.124 1.00 95.50 94 ARG A C 1
ATOM 779 O O . ARG A 1 94 ? -10.575 4.756 11.652 1.00 95.50 94 ARG A O 1
ATOM 786 N N . PHE A 1 95 ? -8.412 4.132 11.613 1.00 95.69 95 PHE A N 1
ATOM 787 C CA . PHE A 1 95 ? -8.463 3.191 12.730 1.00 95.69 95 PHE A CA 1
ATOM 788 C C . PHE A 1 95 ? -7.748 3.705 13.984 1.00 95.69 95 PHE A C 1
ATOM 790 O O . PHE A 1 95 ? -7.476 2.932 14.900 1.00 95.69 95 PHE A O 1
ATOM 797 N N . GLY A 1 96 ? -7.457 5.006 14.065 1.00 94.06 96 GLY A N 1
ATOM 798 C CA . GLY A 1 96 ? -6.698 5.595 15.171 1.00 94.06 96 GLY A CA 1
ATOM 799 C C . GLY A 1 96 ? -7.279 5.296 16.555 1.00 94.06 96 GLY A C 1
ATOM 800 O O . GLY A 1 96 ? -6.526 5.042 17.490 1.00 94.06 96 GLY A O 1
ATOM 801 N N . ALA A 1 97 ? -8.609 5.238 16.685 1.00 91.75 97 ALA A N 1
ATOM 802 C CA . ALA A 1 97 ? -9.266 4.864 17.940 1.00 91.75 97 ALA A CA 1
ATOM 803 C C . ALA A 1 97 ? -9.007 3.395 18.334 1.00 91.75 97 ALA A C 1
ATOM 805 O O . ALA A 1 97 ? -8.735 3.110 19.499 1.00 91.75 97 ALA A O 1
ATOM 806 N N . GLU A 1 98 ? -9.048 2.470 17.371 1.00 92.81 98 GLU A N 1
ATOM 807 C CA . GLU A 1 98 ? -8.770 1.044 17.595 1.00 92.81 98 GLU A CA 1
ATOM 808 C C . GLU A 1 98 ? -7.294 0.813 17.935 1.00 92.81 98 GLU A C 1
ATOM 810 O O . GLU A 1 98 ? -6.976 0.065 18.859 1.00 92.81 98 GLU A O 1
ATOM 815 N N . LEU A 1 99 ? -6.396 1.509 17.232 1.00 91.75 99 LEU A N 1
ATOM 816 C CA . LEU A 1 99 ? -4.959 1.480 17.497 1.00 91.75 99 LEU A CA 1
ATOM 817 C C . LEU A 1 99 ? -4.651 2.013 18.905 1.00 91.75 99 LEU A C 1
ATOM 819 O O . LEU A 1 99 ? -3.946 1.358 19.670 1.00 91.75 99 LEU A O 1
ATOM 823 N N . ALA A 1 100 ? -5.241 3.147 19.296 1.00 88.75 100 ALA A N 1
ATOM 824 C CA . ALA A 1 100 ? -5.067 3.713 20.634 1.00 88.75 100 ALA A CA 1
ATOM 825 C C . ALA A 1 100 ? -5.583 2.773 21.742 1.00 88.75 100 ALA A C 1
ATOM 827 O O . ALA A 1 100 ? -4.899 2.570 22.746 1.00 88.75 100 ALA A O 1
ATOM 828 N N . ALA A 1 101 ? -6.747 2.145 21.544 1.00 84.19 101 ALA A N 1
ATOM 829 C CA . ALA A 1 101 ? -7.326 1.202 22.502 1.00 84.19 101 ALA A CA 1
ATOM 830 C C . ALA A 1 101 ? -6.490 -0.083 22.664 1.00 84.19 101 ALA A C 1
ATOM 832 O O . ALA A 1 101 ? -6.380 -0.623 23.772 1.00 84.19 101 ALA A O 1
ATOM 833 N N . ALA A 1 102 ? -5.861 -0.557 21.583 1.00 75.38 102 ALA A N 1
ATOM 834 C CA . ALA A 1 102 ? -4.939 -1.689 21.625 1.00 75.38 102 ALA A CA 1
ATOM 835 C C . ALA A 1 102 ? -3.693 -1.379 22.476 1.00 75.38 102 ALA A C 1
ATOM 837 O O . ALA A 1 102 ? -3.255 -2.228 23.252 1.00 75.38 102 ALA A O 1
ATOM 838 N N . HIS A 1 103 ? -3.172 -0.148 22.409 1.00 64.19 103 HIS A N 1
ATOM 839 C CA . HIS A 1 103 ? -2.044 0.288 23.240 1.00 64.19 103 HIS A CA 1
ATOM 840 C C . HIS A 1 103 ? -2.391 0.378 24.734 1.00 64.19 103 HIS A C 1
ATOM 842 O O . HIS A 1 103 ? -1.568 0.019 25.574 1.00 64.19 103 HIS A O 1
ATOM 848 N N . SER A 1 104 ? -3.611 0.801 25.084 1.00 63.19 104 SER A N 1
AT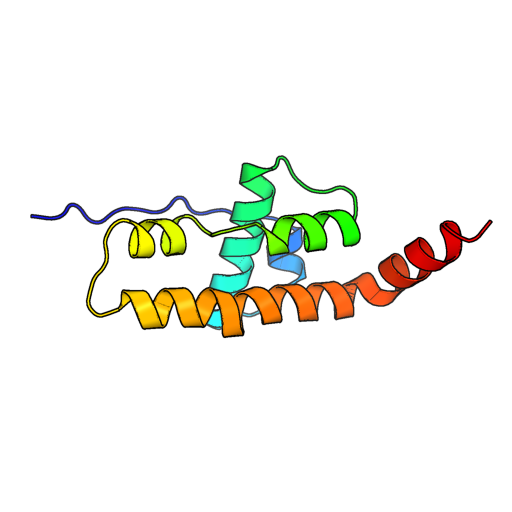OM 849 C CA . SER A 1 104 ? -4.054 0.890 26.487 1.00 63.19 104 SER A CA 1
ATOM 850 C C . SER A 1 104 ? -4.344 -0.473 27.129 1.00 63.19 104 SER A C 1
ATOM 852 O O . SER A 1 104 ? -4.292 -0.607 28.350 1.00 63.19 104 SER A O 1
ATOM 854 N N . SER A 1 105 ? -4.652 -1.493 26.322 1.00 59.22 105 SER A N 1
ATOM 855 C CA . SER A 1 105 ? -5.013 -2.833 26.809 1.00 59.22 105 SER A CA 1
ATOM 856 C C . SER A 1 105 ? -3.803 -3.710 27.162 1.00 59.22 105 SER A C 1
ATOM 858 O O . SER A 1 105 ? -3.967 -4.706 27.858 1.00 59.22 105 SER A O 1
ATOM 860 N N . GLY A 1 106 ? -2.593 -3.338 26.726 1.00 54.50 106 GLY A N 1
ATOM 861 C CA . GLY A 1 106 ? -1.340 -4.039 27.042 1.00 54.50 106 GLY A CA 1
ATOM 862 C C . GLY A 1 106 ? -0.613 -3.552 28.305 1.00 54.50 106 GLY A C 1
ATOM 863 O O . GLY A 1 106 ? 0.481 -4.031 28.583 1.00 54.50 106 GLY A O 1
ATOM 864 N N . GLN A 1 107 ? -1.179 -2.592 29.049 1.00 49.47 107 GLN A N 1
ATOM 865 C CA . GLN A 1 107 ? -0.579 -2.003 30.260 1.00 49.47 107 GLN A CA 1
ATOM 866 C C . GLN A 1 107 ? -1.253 -2.441 31.578 1.00 49.47 107 GLN A C 1
ATOM 868 O O . GLN A 1 107 ? -1.151 -1.729 32.577 1.00 49.47 107 GLN A O 1
ATOM 873 N N . LYS A 1 108 ? -1.951 -3.584 31.607 1.00 40.00 108 LYS A N 1
ATOM 874 C CA . LYS A 1 108 ? -2.521 -4.149 32.843 1.00 40.00 108 LYS A CA 1
ATOM 875 C C . LYS A 1 108 ? -1.791 -5.399 33.300 1.00 40.00 108 LYS A C 1
ATOM 877 O O . LYS A 1 108 ? -1.470 -6.229 32.425 1.00 40.00 108 LYS A O 1
#

Secondary structure (DSSP, 8-state):
-----PPPP---HHHHHH----SHHHHHHHHHHHHHHHHHT--SSHHHHHHHHHH---HHHHHHHHS--TTHHHHHHHIIIIIHHHHHHHHHHHHHHHHHHHHHHT--

Foldseek 3Di:
DDDPDDDDFFADPVLCVLQVDDDPLSSVLSRQLRQLCVVVVHDDALVRSLVSLVPDDDPVLVVCVVVPDPCNVVSVCCSPPPSSVSNVVSSCVVCVVVVVVVVVVVPD